Protein AF-A0A7X5WMF4-F1 (afdb_monomer)

Nearest PDB structures (foldseek):
  2r9l-assembly1_A  TM=9.732E-01  e=1.105E-05  Mycobacterium tuberculosis H37Rv
  5dmu-assembly1_A  TM=9.182E-01  e=2.545E-03  Methanocella paludicola SANAE
  2far-assembly2_B  TM=9.584E-01  e=1.301E-02  Pseudomonas aeruginosa

Foldseek 3Di:
DVVQLVVLLVVQVVVCVVCVQAGDADPPPVSPVNYDHRPSPCPDPPHDDDDAQDFDPDPAGWGNHDDDVVVVVCCVVDPHDTDHNVNPD

Solvent-accessible surface area (backbone atoms only — not comparable to full-atom values): 5360 Å² total; per-residue (Å²): 75,68,70,53,22,55,51,38,43,51,53,30,45,52,48,20,71,76,34,62,80,47,30,33,52,65,86,56,70,85,71,35,76,83,31,49,65,49,77,31,66,56,44,33,82,90,48,78,76,87,55,78,70,38,74,46,102,54,98,59,62,30,40,42,68,88,75,58,72,65,56,51,51,51,29,69,78,56,65,75,82,81,42,42,62,82,78,77,113

Sequence (89 aa):
HAHCADFALAVAQLLEQNSPDRVVSNMNRKLRKGKVFIDWSQNSRHKTTIAPYSMRGKDRPTVSTPVSWDDVADGADGEPLSFETDDVL

Mean predicted aligned error: 3.45 Å

Secondary structure (DSSP, 8-state):
-HHHHHHHHHHHHHHHHH-TTTEE-S--GGGGTTSEE--GGGGSTT---PPTTPBPSSSS-BB-----HHHHHHHHHSSPP--BGGG--

Structure (mmCIF, N/CA/C/O backbone):
data_AF-A0A7X5WMF4-F1
#
_entry.id   AF-A0A7X5WMF4-F1
#
loop_
_atom_site.group_PDB
_atom_site.id
_atom_site.type_symbol
_atom_site.label_atom_id
_atom_site.label_alt_id
_atom_site.label_comp_id
_atom_site.label_asym_id
_atom_site.label_entity_id
_atom_site.label_seq_id
_atom_site.pdbx_PDB_ins_code
_atom_site.Cartn_x
_atom_site.Cartn_y
_atom_site.Cartn_z
_atom_site.occupancy
_atom_site.B_iso_or_equiv
_atom_site.auth_seq_id
_atom_site.auth_comp_id
_atom_site.auth_asym_id
_atom_site.auth_atom_id
_atom_site.pdbx_PDB_model_num
ATOM 1 N N . HIS A 1 1 ? 5.969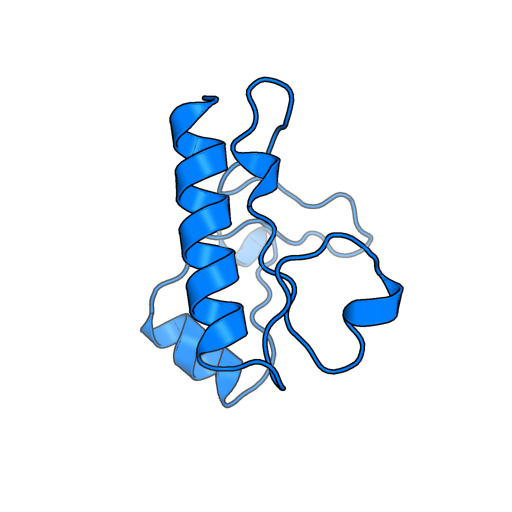 16.144 -3.443 1.00 75.81 1 H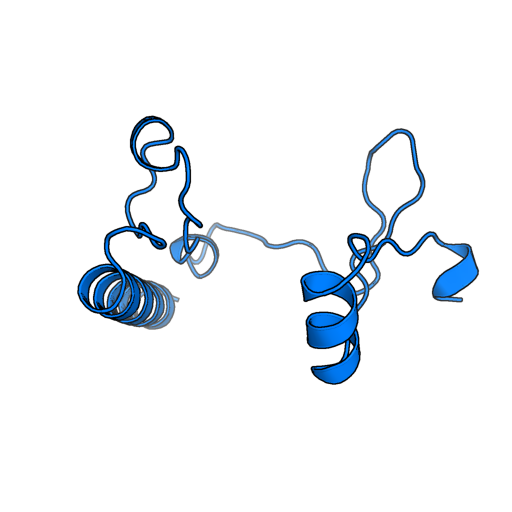IS A N 1
ATOM 2 C CA . HIS A 1 1 ? 6.199 15.138 -2.383 1.00 75.81 1 HIS A CA 1
ATOM 3 C C . HIS A 1 1 ? 5.463 15.463 -1.091 1.00 75.81 1 HIS A C 1
ATOM 5 O O . HIS A 1 1 ? 4.598 14.677 -0.752 1.00 75.81 1 HIS A O 1
ATOM 11 N N . ALA A 1 2 ? 5.730 16.589 -0.404 1.00 82.44 2 ALA A N 1
ATOM 12 C CA . ALA A 1 2 ? 5.026 16.924 0.849 1.00 82.44 2 ALA A CA 1
ATOM 13 C C . ALA A 1 2 ? 3.494 16.941 0.675 1.00 82.44 2 ALA A C 1
ATOM 15 O O . ALA A 1 2 ? 2.816 16.107 1.255 1.00 82.44 2 ALA A O 1
ATOM 16 N N . HIS A 1 3 ? 2.981 17.733 -0.276 1.00 93.00 3 HIS A N 1
ATOM 17 C CA . HIS A 1 3 ? 1.538 17.783 -0.559 1.00 93.00 3 HIS A CA 1
ATOM 18 C C . HIS A 1 3 ? 0.930 16.424 -0.954 1.00 93.00 3 HIS A C 1
ATOM 20 O O . HIS A 1 3 ? -0.231 16.164 -0.668 1.00 93.00 3 HIS A O 1
ATOM 26 N N . CYS A 1 4 ? 1.702 15.543 -1.603 1.00 95.81 4 CYS A N 1
ATOM 27 C CA . CYS A 1 4 ? 1.230 14.205 -1.971 1.00 95.81 4 CYS A CA 1
ATOM 28 C C . CYS A 1 4 ? 1.070 13.316 -0.732 1.00 95.81 4 CYS A C 1
ATOM 30 O O . CYS A 1 4 ? 0.084 12.596 -0.619 1.00 95.81 4 CYS A O 1
ATOM 32 N N . ALA A 1 5 ? 2.033 13.374 0.194 1.00 95.75 5 ALA A N 1
ATOM 33 C CA . ALA A 1 5 ? 1.971 12.637 1.450 1.00 95.75 5 ALA A CA 1
ATOM 34 C C . ALA A 1 5 ? 0.844 13.157 2.353 1.00 95.75 5 ALA A C 1
ATOM 36 O O . ALA A 1 5 ? 0.102 12.347 2.901 1.00 95.75 5 ALA A O 1
ATOM 37 N N . ASP A 1 6 ? 0.669 14.478 2.436 1.00 97.12 6 ASP A N 1
ATOM 38 C CA . ASP A 1 6 ? -0.407 15.100 3.215 1.00 97.12 6 ASP A CA 1
ATOM 39 C C . ASP A 1 6 ? -1.786 14.726 2.656 1.00 97.12 6 ASP A C 1
ATOM 41 O O . ASP A 1 6 ? -2.684 14.340 3.404 1.00 97.12 6 ASP A O 1
ATOM 45 N N . PHE A 1 7 ? -1.943 14.756 1.328 1.00 97.88 7 PHE A N 1
ATOM 46 C CA . PHE A 1 7 ? -3.173 14.321 0.669 1.00 97.88 7 PHE A CA 1
ATOM 47 C C . PHE A 1 7 ? -3.462 12.834 0.915 1.00 97.88 7 PHE A C 1
ATOM 49 O O . PHE A 1 7 ? -4.575 12.475 1.295 1.00 97.88 7 PHE A O 1
ATOM 56 N N . ALA A 1 8 ? -2.462 11.962 0.755 1.00 98.00 8 ALA A N 1
ATOM 57 C CA . ALA A 1 8 ? -2.621 10.533 1.013 1.00 98.00 8 ALA A CA 1
ATOM 58 C C . ALA A 1 8 ? -2.982 10.243 2.481 1.00 98.00 8 ALA A C 1
ATOM 60 O O . ALA A 1 8 ? -3.817 9.378 2.748 1.00 98.00 8 ALA A O 1
ATOM 61 N N . LEU A 1 9 ? -2.397 10.984 3.431 1.00 98.00 9 LEU A N 1
ATOM 62 C CA . LEU A 1 9 ? -2.756 10.901 4.847 1.00 98.00 9 LEU A CA 1
ATOM 63 C C . LEU A 1 9 ? -4.215 11.319 5.075 1.00 98.00 9 LEU A C 1
ATOM 65 O O . LEU A 1 9 ? -4.937 10.609 5.772 1.00 98.00 9 LEU A O 1
ATOM 69 N N . ALA A 1 10 ? -4.670 12.414 4.463 1.00 98.31 10 ALA A N 1
ATOM 70 C CA . ALA A 1 10 ? -6.056 12.866 4.587 1.00 98.31 10 ALA A CA 1
ATOM 71 C C . ALA A 1 10 ? -7.054 11.819 4.058 1.00 98.31 10 ALA A C 1
ATOM 73 O O . ALA A 1 10 ? -8.057 11.534 4.712 1.00 98.31 10 ALA A O 1
ATOM 74 N N . VAL A 1 11 ? -6.756 11.181 2.920 1.00 98.38 11 VAL A N 1
ATOM 75 C CA . VAL A 1 11 ? -7.570 10.075 2.382 1.00 98.38 11 VAL A CA 1
A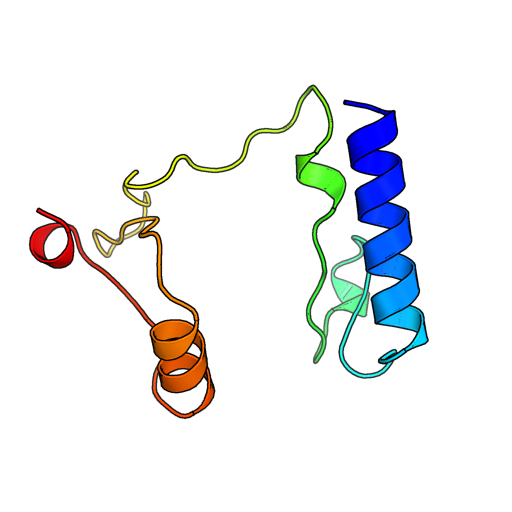TOM 76 C C . VAL A 1 11 ? -7.585 8.881 3.343 1.00 98.38 11 VAL A C 1
ATOM 78 O O . VAL A 1 11 ? -8.649 8.330 3.621 1.00 98.38 11 VAL A O 1
ATOM 81 N N . ALA A 1 12 ? -6.431 8.501 3.901 1.00 98.25 12 ALA A N 1
ATOM 82 C CA . ALA A 1 12 ? -6.341 7.410 4.873 1.00 98.25 12 ALA A CA 1
ATOM 83 C C . ALA A 1 12 ? -7.155 7.693 6.148 1.00 98.25 12 ALA A C 1
ATOM 85 O O . ALA A 1 12 ? -7.839 6.803 6.652 1.00 98.25 12 ALA A O 1
ATOM 86 N N . GLN A 1 13 ? -7.115 8.931 6.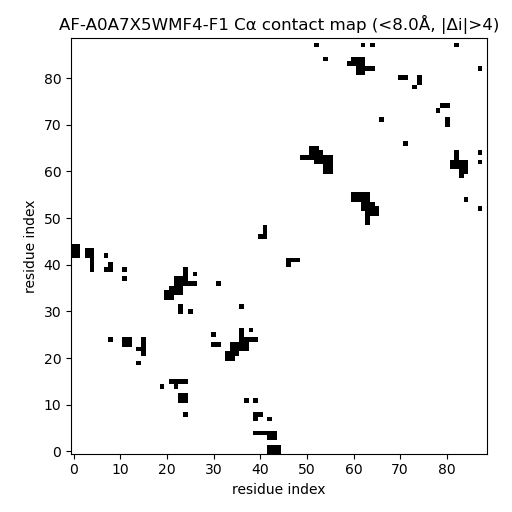650 1.00 98.44 13 GLN A N 1
ATOM 87 C CA . GLN A 1 13 ? -7.901 9.370 7.805 1.00 98.44 13 GLN A CA 1
ATOM 88 C C . GLN A 1 13 ? -9.404 9.358 7.514 1.00 98.44 13 GLN A C 1
ATOM 90 O O . GLN A 1 13 ? -10.178 8.921 8.362 1.00 98.44 13 GLN A O 1
ATOM 95 N N . LEU A 1 14 ? -9.823 9.784 6.320 1.00 98.56 14 LEU A N 1
ATOM 96 C CA . LEU A 1 14 ? -11.225 9.730 5.906 1.00 98.56 14 LEU A CA 1
ATOM 97 C C . LEU A 1 14 ? -11.739 8.282 5.836 1.00 98.56 14 LEU A C 1
ATOM 99 O O . LEU A 1 14 ? -12.841 7.991 6.297 1.00 98.56 14 LEU A O 1
ATOM 103 N N . LEU A 1 15 ? -10.939 7.356 5.299 1.00 98.19 15 LEU A N 1
ATOM 104 C CA . LEU A 1 15 ? -11.284 5.930 5.272 1.00 98.19 15 LEU A CA 1
ATOM 105 C C . LEU A 1 15 ? -11.357 5.327 6.681 1.00 98.19 15 LEU A C 1
ATOM 107 O O . LEU A 1 15 ? -12.283 4.574 6.972 1.00 98.19 15 LEU A O 1
ATOM 111 N N . GLU A 1 16 ? -10.427 5.683 7.570 1.00 98.31 16 GLU A N 1
ATOM 112 C CA . GLU A 1 16 ? -10.474 5.272 8.979 1.00 98.31 16 GLU A CA 1
ATOM 113 C C . GLU A 1 16 ? -11.716 5.822 9.696 1.00 98.31 16 GLU A C 1
ATOM 115 O O . GLU A 1 16 ? -12.335 5.098 10.466 1.00 98.31 16 GLU A O 1
ATOM 120 N N . GLN A 1 17 ? -12.139 7.058 9.416 1.00 98.19 17 GLN A N 1
ATOM 121 C CA . GLN A 1 17 ? -13.378 7.619 9.973 1.00 98.19 17 GLN A CA 1
ATOM 122 C C . GLN A 1 17 ? -14.631 6.887 9.473 1.00 98.19 17 GLN A C 1
ATOM 124 O O . GLN A 1 17 ? -15.545 6.642 10.257 1.00 98.19 17 GLN A O 1
ATOM 129 N N . ASN A 1 18 ? -14.669 6.518 8.189 1.00 98.25 18 ASN A N 1
ATOM 130 C CA . ASN A 1 18 ? -15.804 5.814 7.584 1.00 98.25 18 ASN A CA 1
ATOM 131 C C . ASN A 1 18 ? -15.866 4.322 7.948 1.00 98.25 18 ASN A C 1
ATOM 133 O O . ASN A 1 18 ? -16.928 3.708 7.865 1.00 98.25 18 ASN A O 1
ATOM 137 N N . SER A 1 19 ? -14.740 3.701 8.300 1.00 97.50 19 SER A N 1
ATOM 138 C CA . SER A 1 19 ? -14.663 2.269 8.627 1.00 97.50 19 SER A CA 1
ATOM 139 C C . SER A 1 19 ? -13.644 2.000 9.745 1.00 97.50 19 SER A C 1
ATOM 141 O O . SER A 1 19 ? -12.633 1.320 9.523 1.00 97.50 19 SER A O 1
ATOM 143 N N . PRO A 1 20 ? -13.881 2.530 10.961 1.00 96.56 20 PRO A N 1
ATOM 144 C CA . PRO A 1 20 ? -12.899 2.532 12.048 1.00 96.56 20 PRO A CA 1
ATOM 145 C C . PRO A 1 20 ? -12.602 1.141 12.605 1.00 96.56 20 PRO A C 1
ATOM 147 O O . PRO A 1 20 ? -11.579 0.941 13.255 1.00 96.56 20 PRO A O 1
ATOM 150 N N . ASP A 1 21 ? -13.475 0.167 12.381 1.00 97.06 21 ASP A N 1
ATOM 151 C CA . ASP A 1 21 ? -13.307 -1.239 12.743 1.00 97.06 21 ASP A CA 1
ATOM 152 C C . ASP A 1 21 ? -12.466 -2.026 11.725 1.00 97.06 21 ASP A C 1
ATOM 154 O O . ASP A 1 21 ? -11.943 -3.081 12.076 1.00 97.06 21 ASP A O 1
ATOM 158 N N . ARG A 1 22 ? -12.273 -1.497 10.508 1.00 97.38 22 ARG A N 1
ATOM 159 C CA . ARG A 1 22 ? -11.585 -2.174 9.392 1.00 97.38 22 ARG A CA 1
ATOM 160 C C . ARG A 1 22 ? -10.289 -1.504 8.956 1.00 97.38 22 ARG A C 1
ATOM 162 O O . ARG A 1 22 ? -9.410 -2.183 8.431 1.00 97.38 22 ARG A O 1
ATOM 169 N N . VAL A 1 23 ? -10.153 -0.197 9.160 1.00 98.19 23 VAL A N 1
ATOM 170 C CA . VAL A 1 23 ? -9.043 0.609 8.635 1.00 98.19 23 VAL A CA 1
ATOM 171 C C . VAL A 1 23 ? -8.319 1.340 9.764 1.00 98.19 23 VAL A C 1
ATOM 173 O O . VAL A 1 23 ? -8.921 1.712 10.767 1.00 98.19 23 VAL A O 1
ATOM 176 N N . VAL A 1 24 ? -7.008 1.533 9.612 1.00 98.31 24 VAL A N 1
ATOM 177 C CA . VAL A 1 24 ? -6.189 2.388 10.482 1.00 98.31 24 VAL A CA 1
ATOM 178 C C . VAL A 1 24 ? -5.200 3.208 9.649 1.00 98.31 24 VAL A C 1
ATOM 180 O O . VAL A 1 24 ? -4.583 2.683 8.721 1.00 98.31 24 VAL A O 1
ATOM 183 N N . SER A 1 25 ? -5.013 4.488 9.973 1.00 97.75 25 SER A N 1
ATOM 184 C CA . SER A 1 25 ? -4.026 5.375 9.320 1.00 97.75 25 SER A CA 1
ATOM 185 C C . SER A 1 25 ? -2.758 5.596 10.156 1.00 97.75 25 SER A C 1
ATOM 187 O O . SER A 1 25 ? -1.751 6.128 9.676 1.00 97.75 25 SER A O 1
ATOM 189 N N . ASN A 1 26 ? -2.776 5.167 11.421 1.00 96.50 26 ASN A N 1
ATOM 190 C CA . ASN A 1 26 ? -1.650 5.285 12.338 1.00 96.50 26 ASN A CA 1
ATOM 191 C C . ASN A 1 26 ? -0.620 4.159 12.127 1.00 96.50 26 ASN A C 1
ATOM 193 O O . ASN A 1 26 ? -0.948 2.972 12.088 1.00 96.50 26 ASN A O 1
ATOM 197 N N . MET A 1 27 ? 0.665 4.522 12.069 1.00 94.25 27 MET A N 1
ATOM 198 C CA . MET A 1 27 ? 1.752 3.564 11.853 1.00 94.25 27 MET A CA 1
ATOM 199 C C . MET A 1 27 ? 1.983 2.599 13.025 1.00 94.25 27 MET A C 1
ATOM 201 O O . MET A 1 27 ? 2.701 1.612 12.854 1.00 94.25 27 MET A O 1
ATOM 205 N N . ASN A 1 28 ? 1.416 2.826 14.209 1.00 94.50 28 ASN A N 1
ATOM 206 C CA . ASN A 1 28 ? 1.625 1.950 15.358 1.00 94.50 28 ASN A CA 1
ATOM 207 C C . ASN A 1 28 ? 1.080 0.536 15.091 1.00 94.50 28 ASN A C 1
ATOM 209 O O . ASN A 1 28 ? -0.126 0.322 14.986 1.00 94.50 28 ASN A O 1
ATOM 213 N N . ARG A 1 29 ? 1.979 -0.457 15.039 1.00 93.12 29 ARG A N 1
ATOM 214 C CA . ARG A 1 29 ? 1.632 -1.863 14.760 1.00 93.12 29 ARG A CA 1
ATOM 215 C C . ARG A 1 29 ? 0.582 -2.430 15.717 1.00 93.12 29 ARG A C 1
ATOM 217 O O . ARG A 1 29 ? -0.214 -3.260 15.292 1.00 93.12 29 ARG A O 1
ATOM 224 N N . LYS A 1 30 ? 0.540 -1.965 16.973 1.00 95.62 30 LYS A N 1
ATOM 225 C CA . LYS A 1 30 ? -0.437 -2.430 17.972 1.00 95.62 30 LYS A CA 1
ATOM 226 C C . LYS A 1 30 ? -1.886 -2.114 17.580 1.00 95.62 30 LYS A C 1
ATOM 228 O O . LYS A 1 30 ? -2.782 -2.848 17.977 1.00 95.62 30 LYS A O 1
ATOM 233 N N . LEU A 1 31 ? -2.110 -1.067 16.783 1.00 93.44 31 LEU A N 1
ATOM 234 C CA . LEU A 1 31 ? -3.443 -0.622 16.358 1.00 93.44 31 LEU A CA 1
ATOM 235 C C . LEU A 1 31 ? -3.976 -1.374 15.127 1.00 93.44 31 LEU A C 1
ATOM 237 O O . LEU A 1 31 ? -5.130 -1.193 14.755 1.00 93.44 31 LEU A O 1
ATOM 241 N N . ARG A 1 32 ? -3.149 -2.216 14.492 1.00 95.12 32 ARG A N 1
ATOM 242 C CA . ARG A 1 32 ? -3.465 -2.873 13.213 1.00 95.12 32 ARG A CA 1
ATOM 243 C C . ARG A 1 32 ? -4.157 -4.225 13.363 1.00 95.12 32 ARG A C 1
ATOM 245 O O . ARG A 1 32 ? -4.542 -4.823 12.368 1.00 95.12 32 ARG A O 1
ATOM 252 N N . LYS A 1 33 ? -4.262 -4.767 14.580 1.00 95.50 33 LYS A N 1
ATOM 253 C CA . LYS A 1 33 ? -4.841 -6.102 14.783 1.00 95.50 33 LYS A CA 1
ATOM 254 C C . LYS A 1 33 ? -6.290 -6.111 14.275 1.00 95.50 33 LYS A C 1
ATOM 256 O O . LYS A 1 33 ? -7.111 -5.363 14.789 1.00 95.50 33 LYS A O 1
ATOM 261 N N . GLY A 1 34 ? -6.571 -6.959 13.283 1.00 95.88 34 GLY A N 1
ATOM 262 C CA . GLY A 1 34 ? -7.889 -7.065 12.645 1.00 95.88 34 GLY A CA 1
ATOM 263 C C . GLY A 1 34 ? -8.232 -5.934 11.668 1.00 95.88 34 GLY A C 1
ATOM 264 O O . GLY A 1 34 ? -9.369 -5.871 11.222 1.00 95.88 34 GLY A O 1
ATOM 265 N N . LYS A 1 35 ? -7.278 -5.053 11.337 1.00 97.50 35 LYS A N 1
ATOM 266 C CA . LYS A 1 35 ? -7.488 -3.886 10.471 1.00 97.50 35 LYS A CA 1
ATOM 267 C C . LYS A 1 35 ? -6.437 -3.802 9.371 1.00 97.50 35 LYS A C 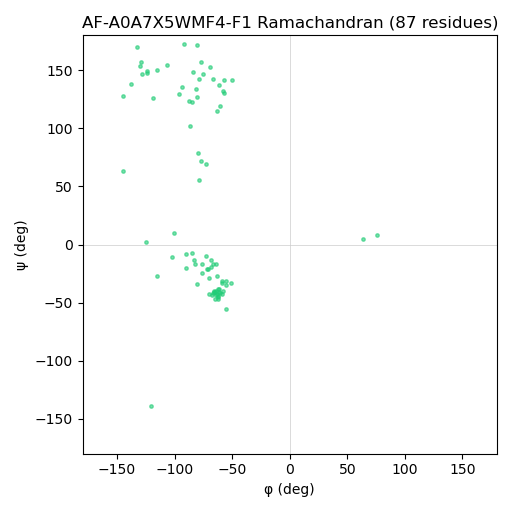1
ATOM 269 O O . LYS A 1 35 ? -5.293 -4.225 9.549 1.00 97.50 35 LYS A O 1
ATOM 274 N N . VAL A 1 36 ? -6.796 -3.167 8.265 1.00 97.12 36 VAL A N 1
ATOM 275 C CA . VAL A 1 36 ? -5.874 -2.804 7.189 1.00 97.12 36 VAL A CA 1
ATOM 276 C C . VAL A 1 36 ? -5.251 -1.446 7.502 1.00 97.12 36 VAL A C 1
ATOM 278 O O . VAL A 1 36 ? -5.947 -0.453 7.704 1.00 97.12 36 VAL A O 1
ATOM 281 N N . PHE A 1 37 ? -3.920 -1.400 7.551 1.00 98.25 37 PHE A N 1
ATOM 282 C CA . PHE A 1 37 ? -3.184 -0.141 7.647 1.00 98.25 37 PHE A CA 1
ATOM 283 C C . PHE A 1 37 ? -2.989 0.460 6.253 1.00 98.25 37 PHE A C 1
ATOM 285 O O . PHE A 1 37 ? -2.371 -0.175 5.399 1.00 98.25 37 PHE A O 1
ATOM 292 N N . ILE A 1 38 ? -3.462 1.689 6.047 1.00 97.94 38 ILE A N 1
ATOM 293 C CA . ILE A 1 38 ? -3.229 2.437 4.806 1.00 97.94 38 ILE A CA 1
ATOM 294 C C . ILE A 1 38 ? -1.892 3.175 4.921 1.00 97.94 38 ILE A C 1
ATOM 296 O O . ILE A 1 38 ? -1.793 4.212 5.581 1.00 97.94 38 ILE A O 1
ATOM 300 N N . ASP A 1 39 ? -0.846 2.632 4.292 1.00 97.31 39 ASP A N 1
ATOM 301 C CA . ASP A 1 39 ? 0.507 3.198 4.340 1.00 97.31 39 ASP A CA 1
ATOM 302 C C . ASP A 1 39 ? 0.682 4.388 3.384 1.00 97.31 39 ASP A C 1
ATOM 304 O O . ASP A 1 39 ? 1.280 4.295 2.314 1.00 97.31 39 ASP A O 1
ATOM 308 N N . TRP A 1 40 ? 0.189 5.551 3.802 1.00 97.00 40 TRP A N 1
ATOM 309 C CA . TRP A 1 40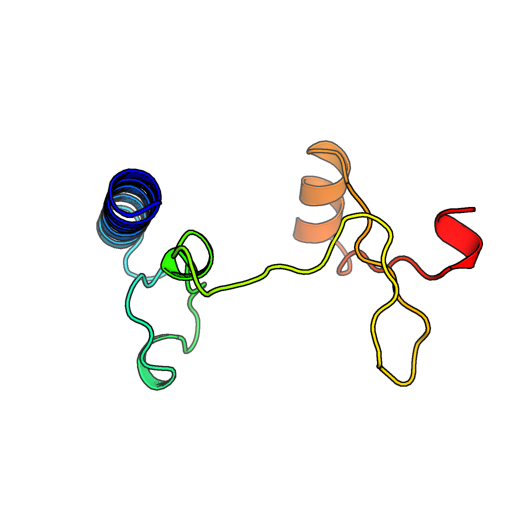 ? 0.352 6.822 3.090 1.00 97.00 40 TRP A CA 1
ATOM 310 C C . TRP A 1 40 ? 1.810 7.320 3.048 1.00 97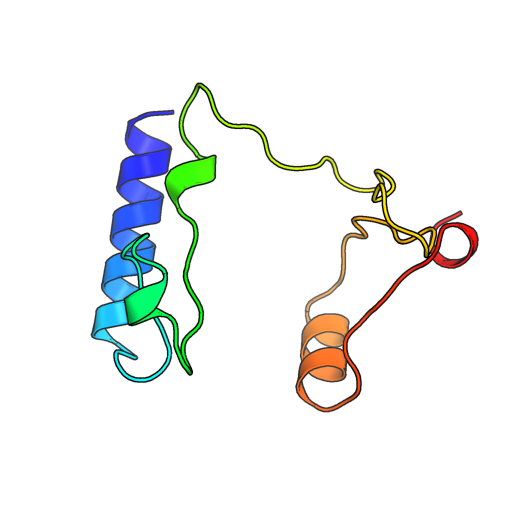.00 40 TRP A C 1
ATOM 312 O O . TRP A 1 40 ? 2.150 8.183 2.232 1.00 97.00 40 TRP A O 1
ATOM 322 N N . SER A 1 41 ? 2.693 6.792 3.904 1.00 95.62 41 SER A N 1
ATOM 323 C CA . SER A 1 41 ? 4.028 7.354 4.143 1.00 95.62 41 SER A CA 1
ATOM 324 C C . SER A 1 41 ? 5.001 7.169 2.983 1.00 95.62 41 SER A C 1
ATOM 326 O O . SER A 1 41 ? 5.949 7.952 2.851 1.00 95.62 41 SER A O 1
ATOM 328 N N . GLN A 1 42 ? 4.738 6.197 2.105 1.00 96.25 42 GLN A N 1
ATOM 329 C CA . GLN A 1 42 ? 5.561 5.917 0.925 1.00 96.25 42 GLN A CA 1
ATOM 330 C C . GLN A 1 42 ? 5.575 7.071 -0.089 1.00 96.25 42 GLN A C 1
ATOM 332 O O . GLN A 1 42 ? 6.493 7.164 -0.897 1.00 96.25 42 GLN A O 1
ATOM 337 N N . ASN A 1 43 ? 4.625 8.008 0.004 1.00 96.31 43 ASN A N 1
ATOM 338 C CA . ASN A 1 43 ? 4.588 9.233 -0.803 1.00 96.31 43 ASN A CA 1
ATOM 339 C C . ASN A 1 43 ? 5.651 10.278 -0.392 1.00 96.31 43 ASN A C 1
ATOM 341 O O . ASN A 1 43 ? 5.850 11.290 -1.077 1.00 96.31 43 ASN A O 1
ATOM 345 N N . SER A 1 44 ? 6.335 10.060 0.736 1.00 95.50 44 SER A N 1
ATOM 346 C CA . SER A 1 44 ? 7.406 10.935 1.218 1.00 95.50 44 SER A CA 1
ATOM 347 C C . SER A 1 44 ? 8.618 10.896 0.286 1.00 95.50 44 SER A C 1
ATOM 349 O O . SER A 1 44 ? 9.026 9.837 -0.174 1.00 95.50 44 SER A O 1
ATOM 351 N N . ARG A 1 45 ? 9.278 12.045 0.088 1.00 94.00 45 ARG A N 1
ATOM 352 C CA . ARG A 1 45 ? 10.419 12.207 -0.842 1.00 94.00 45 ARG A CA 1
ATOM 353 C C . ARG A 1 45 ? 11.549 11.178 -0.668 1.00 94.00 45 ARG A C 1
ATOM 355 O O . ARG A 1 45 ? 12.220 10.850 -1.634 1.00 94.00 45 ARG A O 1
ATOM 362 N N . HIS A 1 46 ? 11.789 10.724 0.559 1.00 93.69 46 HIS A N 1
ATOM 363 C CA . HIS A 1 46 ? 12.921 9.857 0.911 1.00 93.69 46 HIS A CA 1
ATOM 364 C C . HIS A 1 46 ? 12.530 8.377 1.038 1.00 93.69 46 HIS A C 1
ATOM 366 O O . HIS A 1 46 ? 13.297 7.581 1.577 1.00 93.69 46 HIS A O 1
ATOM 372 N N . LYS A 1 47 ? 11.312 8.018 0.624 1.00 95.62 47 LYS A N 1
ATOM 373 C CA . LYS A 1 47 ? 10.801 6.649 0.658 1.00 95.62 47 LYS A CA 1
ATOM 374 C C . LYS A 1 47 ? 10.757 6.074 -0.751 1.00 95.62 47 LYS A C 1
ATOM 376 O O . LYS A 1 47 ? 10.671 6.806 -1.733 1.00 95.62 47 LYS A O 1
ATOM 381 N N . THR A 1 48 ? 10.834 4.754 -0.828 1.00 96.50 48 THR A N 1
ATOM 382 C CA . THR A 1 48 ? 10.752 3.999 -2.074 1.00 96.50 48 THR A CA 1
ATOM 383 C C . THR A 1 48 ? 9.703 2.908 -1.928 1.00 96.50 48 THR A C 1
ATOM 385 O O . THR A 1 48 ? 9.514 2.342 -0.854 1.00 96.50 48 THR A O 1
ATOM 388 N N . THR A 1 49 ? 9.021 2.614 -3.030 1.00 97.19 49 THR A N 1
ATOM 389 C CA . THR A 1 49 ? 8.152 1.444 -3.177 1.00 97.19 49 THR A CA 1
ATOM 390 C C . THR A 1 49 ? 8.761 0.548 -4.244 1.00 97.19 49 THR A C 1
ATOM 392 O O . THR A 1 49 ? 9.461 1.025 -5.137 1.00 97.19 49 THR A O 1
ATOM 395 N N . ILE A 1 50 ? 8.541 -0.754 -4.115 1.00 97.44 50 ILE A N 1
ATOM 396 C CA . ILE A 1 50 ? 9.009 -1.735 -5.086 1.00 97.44 50 ILE A CA 1
ATOM 397 C C . ILE A 1 50 ? 8.464 -1.424 -6.492 1.00 97.44 50 ILE A C 1
ATOM 399 O O . ILE A 1 50 ? 7.326 -0.978 -6.632 1.00 97.44 50 ILE A O 1
ATOM 403 N N . ALA A 1 51 ? 9.284 -1.621 -7.526 1.00 97.81 51 ALA A N 1
ATOM 404 C CA . ALA A 1 51 ? 8.881 -1.346 -8.901 1.00 97.81 51 ALA A CA 1
ATOM 405 C C . ALA A 1 51 ? 7.924 -2.435 -9.425 1.00 97.81 51 ALA A C 1
ATOM 407 O O . ALA A 1 51 ? 8.103 -3.610 -9.074 1.00 97.81 51 ALA A O 1
ATOM 408 N N . PRO A 1 52 ? 6.961 -2.091 -10.301 1.00 97.44 52 PRO A N 1
ATOM 409 C CA . PRO A 1 52 ? 6.204 -3.085 -11.058 1.00 97.44 52 PRO A CA 1
ATOM 410 C C . PRO A 1 52 ? 7.132 -4.094 -11.746 1.00 97.44 52 PRO A C 1
ATOM 412 O O . PRO A 1 52 ? 8.208 -3.721 -12.214 1.00 97.44 52 PRO A O 1
ATOM 415 N N . TYR A 1 53 ? 6.725 -5.363 -11.770 1.00 96.50 53 TYR A N 1
ATOM 416 C CA . TYR A 1 53 ? 7.467 -6.503 -12.332 1.00 96.50 53 TYR A CA 1
ATOM 417 C C . TYR A 1 53 ? 8.805 -6.849 -11.664 1.00 96.50 53 TYR A C 1
ATOM 419 O O . TYR A 1 53 ? 9.496 -7.765 -12.103 1.00 96.50 53 TYR A O 1
ATOM 427 N N . SER A 1 54 ? 9.187 -6.182 -10.574 1.00 97.19 54 SER A N 1
ATOM 428 C CA . SER A 1 54 ? 10.388 -6.591 -9.841 1.00 97.19 54 SER A CA 1
ATOM 429 C C . SER A 1 54 ? 10.135 -7.809 -8.943 1.00 97.19 54 SER A C 1
ATOM 431 O O . SER A 1 54 ? 9.070 -7.954 -8.330 1.00 97.19 54 SER A O 1
ATOM 433 N N . MET A 1 55 ? 11.139 -8.687 -8.866 1.00 97.00 55 MET A N 1
ATOM 434 C CA . MET A 1 55 ? 11.121 -9.889 -8.030 1.00 97.00 55 MET A CA 1
ATOM 435 C C . MET A 1 55 ? 11.184 -9.558 -6.534 1.00 97.00 55 MET A C 1
ATOM 437 O O . MET A 1 55 ? 11.760 -8.550 -6.107 1.00 97.00 55 MET A O 1
ATOM 441 N N . ARG A 1 56 ? 10.633 -10.448 -5.707 1.00 96.81 56 ARG A N 1
ATOM 442 C CA . ARG A 1 56 ? 10.705 -10.375 -4.244 1.00 96.81 56 ARG A CA 1
ATOM 443 C C . ARG A 1 56 ? 11.852 -11.242 -3.730 1.00 96.81 56 ARG A C 1
ATOM 445 O O . ARG A 1 56 ? 11.913 -12.425 -4.026 1.00 96.81 56 ARG A O 1
ATOM 452 N N . GLY A 1 57 ? 12.714 -10.672 -2.886 1.00 94.06 57 GLY A N 1
ATOM 453 C CA . GLY A 1 57 ? 13.763 -11.414 -2.173 1.00 94.06 57 GLY A CA 1
ATOM 454 C C . GLY A 1 57 ? 13.201 -12.288 -1.046 1.00 94.06 57 GLY A C 1
ATOM 455 O O . GLY A 1 57 ? 13.375 -11.960 0.127 1.00 94.06 57 GLY A O 1
ATOM 456 N N . LYS A 1 58 ? 12.469 -13.344 -1.403 1.00 93.25 58 LYS A N 1
ATOM 457 C CA . LYS A 1 58 ? 11.915 -14.382 -0.519 1.00 93.25 58 LYS A CA 1
ATOM 458 C C . LYS A 1 58 ? 12.218 -15.763 -1.114 1.00 93.25 58 LYS A C 1
ATOM 460 O O . LYS A 1 58 ? 12.619 -15.844 -2.268 1.00 93.25 58 LYS A O 1
ATOM 465 N N . ASP A 1 59 ? 11.977 -16.828 -0.349 1.00 93.88 59 ASP A N 1
ATOM 466 C CA . ASP A 1 59 ? 12.249 -18.212 -0.781 1.00 93.88 59 ASP A CA 1
ATOM 467 C C . ASP A 1 59 ? 11.497 -18.609 -2.061 1.00 93.88 59 ASP A C 1
ATOM 469 O O . ASP A 1 59 ? 12.011 -19.372 -2.873 1.00 93.88 59 ASP A O 1
ATOM 473 N N . ARG A 1 60 ? 10.284 -18.071 -2.253 1.00 94.38 60 ARG A N 1
ATOM 474 C CA . ARG A 1 60 ? 9.511 -18.221 -3.492 1.00 94.38 60 ARG A CA 1
ATOM 475 C C . ARG A 1 60 ? 9.773 -17.046 -4.444 1.00 94.38 60 ARG A C 1
ATOM 477 O O . ARG A 1 60 ? 9.695 -15.899 -3.979 1.00 94.38 60 ARG A O 1
ATOM 484 N N . PRO A 1 61 ? 9.975 -17.293 -5.755 1.00 94.81 61 PRO A N 1
ATOM 485 C CA . PRO A 1 61 ? 10.351 -16.285 -6.752 1.00 94.81 61 PRO A CA 1
ATOM 486 C C . PRO A 1 61 ? 9.151 -15.432 -7.205 1.00 94.81 61 PRO A C 1
ATOM 488 O O . PRO A 1 61 ? 8.826 -15.340 -8.382 1.00 94.81 61 PRO A O 1
ATOM 491 N N . THR A 1 62 ? 8.462 -14.808 -6.250 1.00 97.12 62 THR A N 1
ATOM 492 C CA . THR A 1 62 ? 7.260 -14.004 -6.523 1.00 97.12 62 THR A CA 1
ATOM 493 C C . THR A 1 62 ? 7.587 -12.627 -7.103 1.00 97.12 62 THR A C 1
ATOM 495 O O . THR A 1 62 ? 8.675 -12.089 -6.873 1.00 97.12 62 THR A O 1
ATOM 498 N N . VAL A 1 63 ? 6.629 -12.024 -7.812 1.00 97.81 63 VAL A N 1
ATOM 499 C CA . VAL A 1 63 ? 6.792 -10.755 -8.544 1.00 97.81 63 VAL A CA 1
ATOM 500 C C . VAL A 1 63 ? 5.764 -9.701 -8.107 1.00 97.81 63 VAL A C 1
ATOM 502 O O . VAL A 1 63 ? 4.656 -10.014 -7.677 1.00 97.81 63 VAL A O 1
ATOM 505 N N . SER A 1 64 ? 6.139 -8.416 -8.164 1.00 97.25 64 SER A N 1
ATOM 506 C CA . SER A 1 64 ? 5.219 -7.281 -7.984 1.00 97.25 64 SER A CA 1
ATOM 507 C C . SER A 1 64 ? 4.370 -7.046 -9.243 1.00 97.25 64 SER A C 1
ATOM 509 O O . SER A 1 64 ? 4.591 -6.077 -9.976 1.00 97.25 64 SER A O 1
ATOM 511 N N . THR A 1 65 ? 3.428 -7.946 -9.499 1.00 97.44 65 THR A N 1
ATOM 512 C CA . THR A 1 65 ? 2.624 -7.991 -10.728 1.00 97.44 65 THR A CA 1
ATOM 513 C C . THR A 1 65 ? 1.468 -6.983 -10.692 1.00 97.44 65 THR A C 1
ATOM 515 O O . THR A 1 65 ? 0.703 -6.980 -9.727 1.00 97.44 65 THR A O 1
ATOM 518 N N . PRO A 1 66 ? 1.323 -6.105 -11.702 1.00 97.19 66 PRO A N 1
ATOM 519 C CA . PRO A 1 66 ? 0.100 -5.329 -1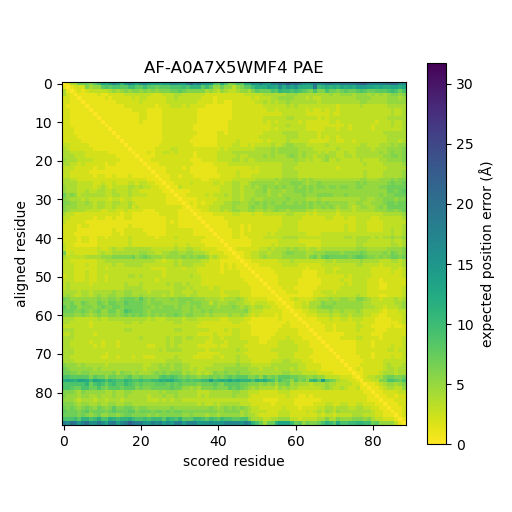1.902 1.00 97.19 66 PRO A CA 1
ATOM 520 C C . PRO A 1 66 ? -1.101 -6.249 -12.149 1.00 97.19 66 PRO A C 1
ATOM 522 O O . PRO A 1 66 ? -0.988 -7.200 -12.911 1.00 97.19 66 PRO A O 1
ATOM 525 N N . VAL A 1 67 ? -2.245 -5.944 -11.538 1.00 96.56 67 VAL A N 1
ATOM 526 C CA . VAL A 1 67 ? -3.481 -6.738 -11.643 1.00 96.56 67 VAL A CA 1
ATOM 527 C C . VAL A 1 67 ? -4.667 -5.852 -12.015 1.00 96.56 67 VAL A C 1
ATOM 529 O O . VAL A 1 67 ? -4.633 -4.635 -11.793 1.00 96.56 67 VAL A O 1
ATOM 532 N N . SER A 1 68 ? -5.706 -6.450 -12.589 1.00 97.31 68 SER A N 1
ATOM 533 C CA . SER A 1 68 ? -6.985 -5.794 -12.864 1.00 97.31 68 SER A CA 1
ATOM 534 C C . SER A 1 68 ? -7.875 -5.734 -11.613 1.00 97.31 68 SER A C 1
ATOM 536 O O . SER A 1 68 ? -7.569 -6.325 -10.579 1.00 97.31 68 SER A O 1
ATOM 538 N N . TRP A 1 69 ? -8.993 -5.006 -11.692 1.00 97.12 69 TRP A N 1
ATOM 539 C CA . TRP A 1 69 ? -9.988 -5.002 -10.613 1.00 97.12 69 TRP A CA 1
ATOM 540 C C . TRP A 1 69 ? -10.747 -6.327 -10.495 1.00 97.12 69 TRP A C 1
ATOM 542 O O . TRP A 1 69 ? -11.131 -6.681 -9.383 1.00 97.12 69 TRP A O 1
ATOM 552 N N . ASP A 1 70 ? -10.915 -7.056 -11.601 1.00 96.75 70 ASP A N 1
ATOM 553 C CA . ASP A 1 70 ? -11.553 -8.375 -11.593 1.00 96.75 70 ASP A CA 1
ATOM 554 C C . ASP A 1 70 ? -10.666 -9.382 -10.846 1.00 96.75 70 ASP A C 1
ATOM 556 O O . ASP A 1 70 ? -11.142 -10.052 -9.936 1.00 96.75 70 ASP A O 1
ATOM 560 N N . ASP A 1 71 ? -9.349 -9.365 -11.091 1.00 95.94 71 ASP A N 1
ATOM 561 C CA . ASP A 1 71 ? -8.393 -10.194 -10.339 1.00 95.94 71 ASP A CA 1
ATOM 562 C C . ASP A 1 71 ? -8.455 -9.902 -8.829 1.00 95.94 71 ASP A C 1
ATOM 564 O O . ASP A 1 71 ? -8.372 -10.803 -7.993 1.00 95.94 71 ASP A O 1
ATOM 568 N N . VAL A 1 72 ? -8.596 -8.623 -8.452 1.00 95.62 72 VAL A N 1
ATOM 569 C CA . VAL A 1 72 ? -8.720 -8.217 -7.043 1.00 95.62 72 VAL A CA 1
ATOM 570 C C . VAL A 1 72 ? -9.996 -8.779 -6.418 1.00 95.62 72 VAL A C 1
ATOM 572 O O . VAL A 1 72 ? -9.951 -9.188 -5.257 1.00 95.62 72 VAL A O 1
ATOM 575 N N . ALA A 1 73 ? -11.112 -8.795 -7.151 1.00 94.94 73 ALA A N 1
ATOM 576 C CA . ALA A 1 73 ? -12.357 -9.395 -6.681 1.00 94.94 73 ALA A CA 1
ATOM 577 C C . ALA A 1 73 ? -12.199 -10.914 -6.506 1.00 94.94 73 ALA A C 1
ATOM 579 O O . ALA A 1 73 ? -12.495 -11.433 -5.430 1.00 94.94 73 ALA A O 1
ATOM 580 N N . ASP A 1 74 ? -11.614 -11.592 -7.494 1.00 93.25 74 ASP A N 1
ATOM 581 C CA . ASP A 1 74 ? -11.350 -13.033 -7.442 1.00 93.25 74 ASP A CA 1
ATOM 582 C C . ASP A 1 74 ? -10.451 -13.408 -6.253 1.00 93.25 74 ASP A C 1
ATOM 584 O O . ASP A 1 74 ? -10.727 -14.361 -5.524 1.00 93.25 74 ASP A O 1
ATOM 588 N N . GLY A 1 75 ? -9.399 -12.625 -5.996 1.00 94.19 75 GLY A N 1
ATOM 589 C CA . GLY A 1 75 ? -8.507 -12.833 -4.854 1.00 94.19 75 GLY A CA 1
ATOM 590 C C . GLY A 1 75 ? -9.119 -12.472 -3.495 1.00 94.19 75 GLY A C 1
ATOM 591 O O . GLY A 1 75 ? -8.624 -12.929 -2.465 1.00 94.19 75 GLY A O 1
ATOM 592 N N . ALA A 1 76 ? -10.164 -11.640 -3.466 1.00 92.44 76 ALA A N 1
ATOM 593 C CA . ALA A 1 76 ? -10.895 -11.312 -2.242 1.00 92.44 76 ALA A CA 1
ATOM 594 C C . ALA A 1 76 ? -11.916 -12.398 -1.868 1.00 92.44 76 ALA A C 1
ATOM 596 O O . ALA A 1 76 ? -12.126 -12.638 -0.677 1.00 92.44 76 ALA A O 1
ATOM 597 N N . ASP A 1 77 ? -12.516 -13.048 -2.869 1.00 92.00 77 ASP A N 1
ATOM 598 C CA . ASP A 1 77 ? -13.499 -14.124 -2.694 1.00 92.00 77 ASP A CA 1
ATOM 599 C C . ASP A 1 77 ? -12.855 -15.524 -2.624 1.00 92.00 77 ASP A C 1
ATOM 601 O O . ASP A 1 77 ? -13.466 -16.465 -2.109 1.00 92.00 77 ASP A O 1
ATOM 605 N N . GLY A 1 78 ? -11.627 -15.667 -3.129 1.00 91.69 78 GLY A N 1
ATOM 606 C CA . GLY A 1 78 ? -10.891 -16.925 -3.224 1.00 91.69 78 GLY A CA 1
ATOM 607 C C . GLY A 1 78 ? -9.557 -16.939 -2.472 1.00 91.69 78 GLY A C 1
ATOM 608 O O . GLY A 1 78 ? -9.436 -16.472 -1.339 1.00 91.69 78 GLY A O 1
ATOM 609 N N . GLU A 1 79 ? -8.547 -17.541 -3.102 1.00 89.62 79 GLU A N 1
ATOM 610 C CA . GLU A 1 79 ? -7.186 -17.603 -2.564 1.00 89.62 79 GLU A CA 1
ATOM 611 C C . GLU A 1 79 ? -6.395 -16.325 -2.897 1.00 89.62 79 GLU A C 1
ATOM 613 O O . GLU A 1 79 ? -6.580 -15.745 -3.971 1.00 89.62 79 GLU A O 1
ATOM 618 N N . PRO A 1 80 ? -5.459 -15.894 -2.030 1.00 89.75 80 PRO A N 1
ATOM 619 C CA . PRO A 1 80 ? -4.632 -14.726 -2.302 1.00 89.75 80 PRO A CA 1
ATOM 620 C C . PRO A 1 80 ? -3.846 -14.864 -3.610 1.00 89.75 80 PRO A C 1
ATOM 622 O O . PRO A 1 80 ? -3.118 -15.839 -3.810 1.00 89.75 80 PRO A O 1
ATOM 625 N N . LEU A 1 81 ? -3.922 -13.836 -4.457 1.00 93.69 81 LEU A N 1
ATOM 626 C CA . LEU A 1 81 ? -3.154 -13.779 -5.698 1.00 93.69 81 LEU A CA 1
ATOM 627 C C . LEU A 1 81 ? -1.646 -13.880 -5.423 1.00 93.69 81 LEU A C 1
ATOM 629 O O . LEU A 1 81 ? -1.091 -13.155 -4.588 1.00 93.69 81 LEU A O 1
ATOM 633 N N . SER A 1 82 ? -0.967 -14.747 -6.170 1.00 94.75 82 SER A N 1
ATOM 634 C CA . SER A 1 82 ? 0.486 -14.885 -6.149 1.00 94.75 82 SER A CA 1
ATOM 635 C C . SER A 1 82 ? 0.978 -15.208 -7.549 1.00 94.75 82 SER A C 1
ATOM 637 O O . SER A 1 82 ? 0.522 -16.177 -8.140 1.00 94.75 82 SER A O 1
ATOM 639 N N . PHE A 1 83 ? 1.950 -14.435 -8.023 1.00 96.44 83 PHE A N 1
ATOM 640 C CA . PHE A 1 83 ? 2.566 -14.606 -9.336 1.00 96.44 83 PHE A CA 1
ATOM 641 C C . PHE A 1 83 ? 4.052 -14.889 -9.151 1.00 96.44 83 PHE A C 1
ATOM 643 O O . PHE A 1 83 ? 4.741 -14.127 -8.459 1.00 96.44 83 PHE A O 1
ATOM 650 N N . GLU A 1 84 ? 4.531 -15.981 -9.727 1.00 96.31 84 GLU A N 1
ATOM 651 C CA . GLU A 1 84 ? 5.947 -16.310 -9.856 1.00 96.31 84 GLU A CA 1
ATOM 652 C C . GLU A 1 84 ? 6.497 -15.779 -11.183 1.00 96.31 84 GLU A C 1
ATOM 654 O O . GLU A 1 84 ? 5.762 -15.240 -12.006 1.00 96.31 84 GLU A O 1
ATOM 659 N N . THR A 1 85 ? 7.812 -15.865 -11.381 1.00 93.81 85 THR A N 1
ATOM 660 C CA . THR A 1 85 ? 8.472 -15.338 -12.585 1.00 93.81 85 THR A CA 1
ATOM 661 C C . THR A 1 85 ? 7.898 -15.897 -13.882 1.00 93.81 85 THR A C 1
ATOM 663 O O . THR A 1 85 ? 7.810 -15.160 -14.857 1.00 93.81 85 THR A O 1
ATOM 666 N N . ASP A 1 86 ? 7.478 -17.161 -13.879 1.00 94.12 86 ASP A N 1
ATOM 667 C CA . ASP A 1 86 ? 6.964 -17.848 -15.067 1.00 94.12 86 ASP A CA 1
ATOM 668 C C . ASP A 1 86 ? 5.532 -17.413 -15.427 1.00 94.12 86 ASP A C 1
ATOM 670 O O . ASP A 1 86 ? 5.106 -17.605 -16.560 1.00 94.12 86 ASP A O 1
ATOM 674 N N . ASP A 1 87 ? 4.804 -16.782 -14.496 1.00 93.75 87 ASP A N 1
ATOM 675 C CA . ASP A 1 87 ? 3.445 -16.274 -14.729 1.00 93.75 87 ASP A CA 1
ATOM 676 C C . ASP A 1 87 ? 3.434 -14.891 -15.413 1.00 93.75 87 ASP A C 1
ATOM 678 O O . ASP A 1 87 ? 2.382 -14.411 -15.834 1.00 93.75 87 ASP A O 1
ATOM 682 N N . VAL A 1 88 ? 4.583 -14.203 -15.465 1.00 88.75 88 VAL A N 1
ATOM 683 C CA . VAL A 1 88 ? 4.699 -12.792 -15.895 1.00 88.75 88 VAL A CA 1
ATOM 684 C C . VAL A 1 88 ? 5.687 -12.552 -17.039 1.00 88.75 88 VAL A C 1
ATOM 686 O O . VAL A 1 88 ? 5.891 -11.396 -17.425 1.00 88.75 88 VAL A O 1
ATOM 689 N N . LEU A 1 89 ? 6.303 -13.612 -17.562 1.00 76.62 89 LEU A N 1
ATOM 690 C CA . LEU A 1 89 ? 7.181 -13.598 -18.738 1.00 76.62 89 LEU A CA 1
ATOM 691 C C . LEU A 1 89 ? 6.442 -14.137 -19.966 1.00 76.62 89 LEU A C 1
ATOM 693 O O . LEU A 1 89 ? 6.658 -13.555 -2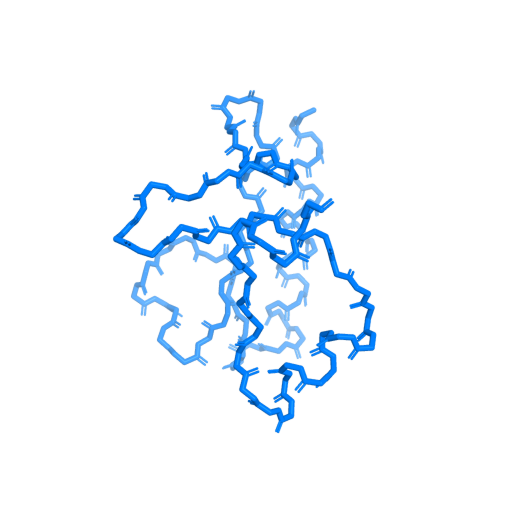1.054 1.00 76.62 89 LEU A O 1
#

pLDDT: mean 95.33, std 3.85, range [75.81, 98.56]

Radius of gyration: 15.57 Å; Cα contacts (8 Å, |Δi|>4): 102; chains: 1; bounding box: 30×36×37 Å